Protein AF-A0A960D355-F1 (afdb_monomer_lite)

Radius of gyration: 13.64 Å; chains: 1; bounding box: 33×32×37 Å

Foldseek 3Di:
DFDDALRAGWDWDWDDDPQKIWIWTWDDADPDIDIDTQTDGRPPSVVCRVVSSVCVNPDHDDDDPVNVD

Structure (mmCIF, N/CA/C/O backbone):
data_AF-A0A960D355-F1
#
_entry.id   AF-A0A960D355-F1
#
loop_
_atom_site.group_PDB
_atom_site.id
_atom_site.type_symbol
_atom_site.label_atom_id
_atom_site.label_alt_id
_atom_site.label_comp_id
_atom_site.label_asym_id
_atom_site.label_entity_id
_atom_site.label_seq_id
_atom_site.pdbx_PDB_ins_code
_atom_site.Cartn_x
_atom_site.Cartn_y
_atom_site.Cartn_z
_atom_site.occupancy
_atom_site.B_iso_or_equiv
_atom_site.auth_seq_id
_atom_site.auth_comp_id
_atom_site.auth_asym_id
_atom_site.auth_atom_id
_atom_site.pdbx_PDB_model_num
ATOM 1 N N . ALA A 1 1 ? -5.283 -19.075 -0.309 1.00 63.72 1 ALA A N 1
ATOM 2 C CA . ALA A 1 1 ? -4.538 -18.330 0.729 1.00 63.72 1 ALA A CA 1
ATOM 3 C C . ALA A 1 1 ? -5.145 -16.936 0.845 1.00 63.72 1 ALA A C 1
ATOM 5 O O . ALA A 1 1 ? -5.633 -16.443 -0.164 1.00 63.72 1 ALA A O 1
ATOM 6 N N . ARG A 1 2 ? -5.197 -16.329 2.039 1.00 83.69 2 ARG A N 1
ATOM 7 C CA . ARG A 1 2 ? -5.588 -14.912 2.161 1.00 83.69 2 ARG A CA 1
ATOM 8 C C . ARG A 1 2 ? -4.404 -14.059 1.713 1.00 83.69 2 ARG A C 1
ATOM 10 O O . ARG A 1 2 ? -3.283 -14.384 2.093 1.00 83.69 2 ARG A O 1
ATOM 17 N N . ASP A 1 3 ? -4.658 -13.026 0.922 1.00 95.12 3 ASP A N 1
ATOM 18 C CA . ASP A 1 3 ? -3.621 -12.085 0.504 1.00 95.12 3 ASP A CA 1
ATOM 19 C C . ASP A 1 3 ? -3.100 -11.296 1.721 1.00 95.12 3 ASP A C 1
ATOM 21 O O . ASP A 1 3 ? -3.868 -10.921 2.619 1.00 95.12 3 ASP A O 1
ATOM 25 N N . GLN A 1 4 ? -1.777 -11.158 1.803 1.00 96.12 4 GLN A N 1
ATOM 26 C CA . GLN A 1 4 ? -1.053 -10.614 2.949 1.00 96.12 4 GLN A CA 1
ATOM 27 C C . GLN A 1 4 ? 0.154 -9.809 2.474 1.00 96.12 4 GLN A C 1
ATOM 29 O O . GLN A 1 4 ? 0.948 -10.298 1.674 1.00 96.12 4 GLN A O 1
ATOM 34 N N . ARG A 1 5 ? 0.353 -8.620 3.049 1.00 96.00 5 ARG A N 1
ATOM 35 C CA . ARG A 1 5 ? 1.567 -7.818 2.849 1.00 96.00 5 ARG A CA 1
ATOM 36 C C . ARG A 1 5 ? 1.953 -7.110 4.138 1.00 96.00 5 ARG A C 1
ATOM 38 O O . ARG A 1 5 ? 1.084 -6.626 4.858 1.00 96.00 5 ARG A O 1
ATOM 45 N N . ALA A 1 6 ? 3.246 -7.100 4.464 1.00 96.19 6 ALA A N 1
ATOM 46 C CA . ALA A 1 6 ? 3.777 -6.505 5.694 1.00 96.19 6 ALA A CA 1
ATOM 47 C C . ALA A 1 6 ? 3.037 -6.936 6.989 1.00 96.19 6 ALA A C 1
ATOM 49 O O . ALA A 1 6 ? 2.908 -6.154 7.931 1.00 96.19 6 ALA A O 1
ATOM 50 N N . GLY A 1 7 ? 2.540 -8.181 7.038 1.00 96.12 7 GLY A N 1
ATOM 51 C CA . GLY A 1 7 ? 1.790 -8.735 8.177 1.00 96.12 7 GLY A CA 1
ATOM 52 C C . GLY A 1 7 ? 0.321 -8.299 8.271 1.00 96.12 7 GLY A C 1
ATOM 53 O O . GLY A 1 7 ? -0.311 -8.502 9.307 1.00 96.12 7 GLY A O 1
ATOM 54 N N . ARG A 1 8 ? -0.228 -7.681 7.220 1.00 96.94 8 ARG A N 1
ATOM 55 C CA . ARG A 1 8 ? -1.613 -7.202 7.145 1.00 96.94 8 ARG A CA 1
ATOM 56 C C . ARG A 1 8 ? -2.392 -7.976 6.085 1.00 96.94 8 ARG A C 1
ATOM 58 O O . ARG A 1 8 ? -1.866 -8.234 5.006 1.00 96.94 8 ARG A O 1
ATOM 65 N N . ALA A 1 9 ? -3.666 -8.263 6.362 1.00 97.12 9 ALA A N 1
ATOM 66 C CA . ALA A 1 9 ? -4.602 -8.746 5.349 1.00 97.12 9 ALA A CA 1
ATOM 67 C C . ALA A 1 9 ? -4.951 -7.612 4.380 1.00 97.12 9 ALA A C 1
ATOM 69 O O . ALA A 1 9 ? -5.352 -6.531 4.819 1.00 97.12 9 ALA A O 1
ATOM 70 N N . VAL A 1 10 ? -4.801 -7.868 3.084 1.00 97.62 10 VAL A N 1
ATOM 71 C CA . VAL A 1 10 ? -4.935 -6.848 2.038 1.00 97.62 10 VAL A CA 1
ATOM 72 C C . VAL A 1 10 ? -5.669 -7.397 0.817 1.00 97.62 10 VAL A C 1
ATOM 74 O O . VAL A 1 10 ? -5.915 -8.597 0.711 1.00 97.62 10 VAL A O 1
ATOM 77 N N . VAL A 1 11 ? -6.024 -6.500 -0.098 1.00 97.69 11 VAL A N 1
ATOM 78 C CA . VAL A 1 11 ? -6.329 -6.812 -1.494 1.00 97.69 11 VAL A CA 1
ATOM 79 C C . V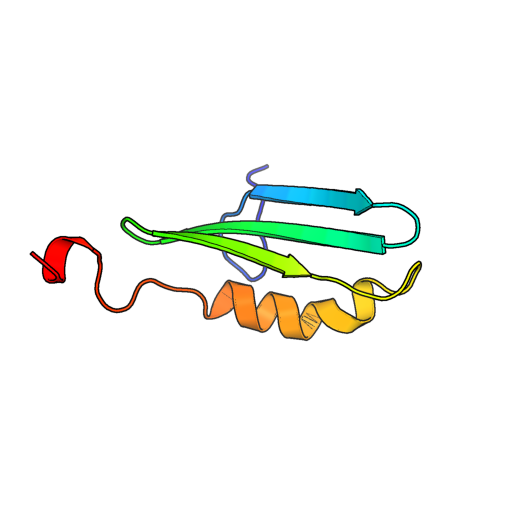AL A 1 11 ? -5.278 -6.128 -2.352 1.00 97.69 11 VAL A C 1
ATOM 81 O O . VAL A 1 11 ? -5.218 -4.896 -2.392 1.00 97.69 11 VAL A O 1
ATOM 84 N N . SER A 1 12 ? -4.466 -6.923 -3.036 1.00 95.94 12 SER A N 1
ATOM 85 C CA . SER A 1 12 ? -3.436 -6.430 -3.940 1.00 95.94 12 SER A CA 1
ATOM 86 C C . SER A 1 12 ? -3.910 -6.494 -5.386 1.00 95.94 12 SER A C 1
ATOM 88 O O . SER A 1 12 ? -4.506 -7.480 -5.822 1.00 95.94 12 SER A O 1
ATOM 90 N N . TYR A 1 13 ? -3.632 -5.448 -6.155 1.00 94.75 13 TYR A N 1
ATOM 91 C CA . TYR A 1 13 ? -3.830 -5.469 -7.600 1.00 94.75 13 TYR A CA 1
ATOM 92 C C . TYR A 1 13 ? -2.759 -4.643 -8.294 1.00 94.75 13 TYR A C 1
ATOM 94 O O . TYR A 1 13 ? -2.159 -3.747 -7.710 1.00 94.75 13 TYR A O 1
ATOM 102 N N . ARG A 1 14 ? -2.515 -4.951 -9.563 1.00 91.62 14 ARG A N 1
ATOM 103 C CA . ARG A 1 14 ? -1.597 -4.188 -10.397 1.00 91.62 14 ARG A CA 1
ATOM 104 C C . ARG A 1 14 ? -2.381 -3.290 -11.336 1.00 91.62 14 ARG A C 1
ATOM 106 O O . ARG A 1 14 ? -3.256 -3.763 -12.059 1.00 91.62 14 ARG A O 1
ATOM 113 N N . GLU A 1 15 ? -2.021 -2.018 -11.363 1.00 92.19 15 GLU A N 1
ATOM 114 C CA . GLU A 1 15 ? -2.475 -1.068 -12.368 1.00 92.19 15 GLU A CA 1
ATOM 115 C C . GLU A 1 15 ? -1.358 -0.807 -13.380 1.00 92.19 15 GLU A C 1
ATOM 117 O O . GLU A 1 15 ? -0.217 -0.539 -13.010 1.00 92.19 15 GLU A O 1
ATOM 122 N N . VAL A 1 16 ? -1.700 -0.868 -14.668 1.00 88.00 16 VAL A N 1
ATOM 123 C CA . VAL A 1 16 ? -0.789 -0.558 -15.774 1.00 88.00 16 VAL A CA 1
ATOM 124 C C . VAL A 1 16 ? -1.389 0.586 -16.584 1.00 88.00 16 VAL A C 1
ATOM 126 O O . VAL A 1 16 ? -2.478 0.452 -17.146 1.00 88.00 16 VAL A O 1
ATOM 129 N N . ARG A 1 17 ? -0.684 1.720 -16.652 1.00 84.12 17 ARG A N 1
ATOM 130 C CA . ARG A 1 17 ? -1.058 2.885 -17.470 1.00 84.12 17 ARG A CA 1
ATOM 131 C C . ARG A 1 17 ? 0.116 3.322 -18.335 1.00 84.12 17 ARG A C 1
ATOM 133 O O . ARG A 1 17 ? 1.019 4.024 -17.878 1.00 84.12 17 ARG A O 1
ATOM 140 N N . GLY A 1 18 ? 0.090 2.935 -19.608 1.00 86.06 18 GLY A N 1
ATOM 141 C CA . GLY A 1 18 ? 1.216 3.164 -20.513 1.00 86.06 18 GLY A CA 1
ATOM 142 C C . GLY A 1 18 ? 2.478 2.491 -19.968 1.00 86.06 18 GLY A C 1
ATOM 143 O O . GLY A 1 18 ? 2.446 1.313 -19.636 1.00 86.06 18 GLY A O 1
ATOM 144 N N . ALA A 1 19 ? 3.564 3.252 -19.827 1.00 80.56 19 ALA A N 1
ATOM 145 C CA . ALA A 1 19 ? 4.824 2.765 -19.259 1.00 80.56 19 ALA A CA 1
ATOM 146 C C . ALA A 1 19 ? 4.875 2.781 -17.715 1.00 80.56 19 ALA A C 1
ATOM 148 O O . ALA A 1 19 ? 5.942 2.581 -17.143 1.00 80.56 19 ALA A O 1
ATOM 149 N N . ARG A 1 20 ? 3.767 3.075 -17.020 1.00 82.81 20 ARG A N 1
ATOM 150 C CA . ARG A 1 20 ? 3.717 3.105 -15.550 1.00 82.81 20 ARG A CA 1
ATOM 151 C C . ARG A 1 20 ? 3.052 1.846 -15.021 1.00 82.81 20 ARG A C 1
ATOM 153 O O . ARG A 1 20 ? 1.951 1.502 -15.452 1.00 82.81 20 ARG A O 1
ATOM 160 N N . GLU A 1 21 ? 3.704 1.224 -14.051 1.00 87.62 21 GLU A N 1
ATOM 161 C CA . GLU A 1 21 ? 3.174 0.113 -13.270 1.00 87.62 21 GLU A CA 1
ATOM 162 C C . GLU A 1 21 ? 3.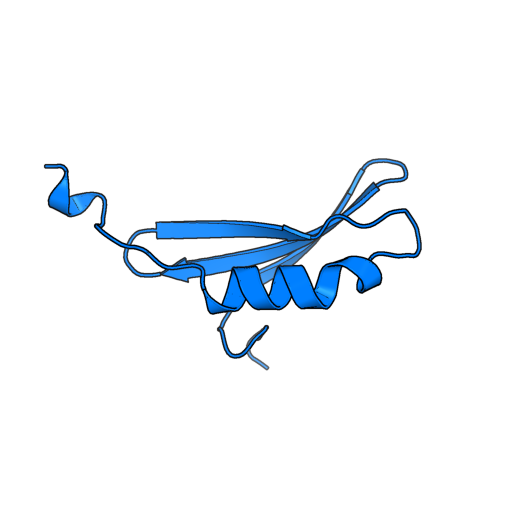025 0.566 -11.816 1.00 87.62 21 GLU A C 1
ATOM 164 O O . GLU A 1 21 ? 3.948 1.147 -11.241 1.00 87.62 21 GLU A O 1
ATOM 169 N N . ILE A 1 22 ? 1.844 0.341 -11.241 1.00 91.88 22 ILE A N 1
ATOM 170 C CA . ILE A 1 22 ? 1.542 0.643 -9.842 1.00 91.88 22 ILE A CA 1
ATOM 171 C C . ILE A 1 22 ? 1.060 -0.642 -9.175 1.00 91.88 22 ILE A C 1
ATOM 173 O O . ILE A 1 22 ? 0.047 -1.222 -9.572 1.00 91.88 22 ILE A O 1
ATOM 177 N N . GLY A 1 23 ? 1.776 -1.078 -8.141 1.00 93.69 23 GLY A N 1
ATOM 178 C CA . GLY A 1 23 ? 1.311 -2.117 -7.231 1.00 93.69 23 GLY A CA 1
ATOM 179 C C . GLY A 1 23 ? 0.398 -1.502 -6.179 1.00 93.69 23 GLY A C 1
ATOM 180 O O . GLY A 1 23 ? 0.864 -0.794 -5.291 1.00 93.69 23 GLY A O 1
ATOM 181 N N . TRP A 1 24 ? -0.901 -1.748 -6.266 1.00 96.81 24 TRP A N 1
ATOM 182 C CA . TRP A 1 24 ? -1.858 -1.291 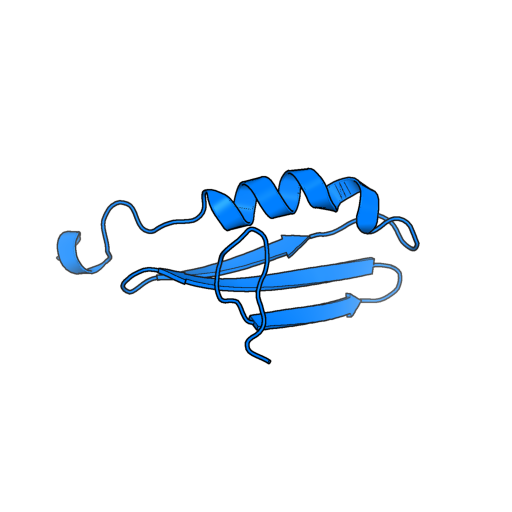-5.270 1.00 96.81 24 TRP A CA 1
ATOM 183 C C . TRP A 1 24 ? -2.014 -2.294 -4.145 1.00 96.81 24 TRP A C 1
ATOM 185 O O . TRP A 1 24 ? -2.128 -3.496 -4.378 1.00 96.81 24 TRP A O 1
ATOM 195 N N . VAL A 1 25 ? -2.096 -1.767 -2.929 1.00 97.88 25 VAL A N 1
ATOM 196 C CA . VAL A 1 25 ? -2.412 -2.507 -1.711 1.00 97.88 25 VAL A CA 1
ATOM 197 C C . VAL A 1 25 ? -3.586 -1.814 -1.040 1.00 97.88 25 VAL A C 1
ATOM 199 O O . VAL A 1 25 ? -3.489 -0.648 -0.657 1.00 97.88 25 VAL A O 1
ATOM 202 N N . VAL A 1 26 ? -4.705 -2.518 -0.906 1.00 98.12 26 VAL A N 1
ATOM 203 C CA . VAL A 1 26 ? -5.902 -2.002 -0.238 1.00 98.12 26 VAL A CA 1
ATOM 204 C C . VAL A 1 26 ? -6.102 -2.734 1.076 1.00 98.12 26 VAL A C 1
ATOM 206 O O . VAL A 1 26 ? -6.170 -3.960 1.110 1.00 98.12 26 VAL A O 1
ATOM 209 N N . LEU A 1 27 ? -6.231 -1.975 2.158 1.00 97.31 27 LEU A N 1
ATOM 210 C CA . LEU A 1 27 ? -6.527 -2.483 3.490 1.00 97.31 27 LEU A CA 1
ATOM 211 C C . LEU A 1 27 ? -7.713 -1.738 4.095 1.00 97.31 27 LEU A C 1
ATOM 213 O O . LEU A 1 27 ? -8.007 -0.594 3.745 1.00 97.31 27 LEU A O 1
ATOM 217 N N . VAL A 1 28 ? -8.398 -2.408 5.013 1.00 95.88 28 VAL A N 1
ATOM 218 C CA . VAL A 1 28 ? -9.463 -1.812 5.819 1.00 95.88 28 VAL A CA 1
ATOM 219 C C . VAL A 1 28 ? -8.984 -1.762 7.260 1.00 95.88 28 VAL A C 1
ATOM 221 O O . VAL A 1 28 ? -8.500 -2.767 7.784 1.00 95.88 28 VAL A O 1
ATOM 224 N N . ASP A 1 29 ? -9.116 -0.597 7.879 1.00 94.62 29 ASP A N 1
ATOM 225 C CA . ASP A 1 29 ? -8.860 -0.386 9.299 1.00 94.62 29 ASP A CA 1
ATOM 226 C C . ASP A 1 29 ? -10.024 0.423 9.874 1.00 94.62 29 ASP A C 1
ATOM 228 O O . ASP A 1 29 ? -10.291 1.528 9.409 1.00 94.62 29 ASP A O 1
ATOM 232 N N . GLY A 1 30 ? -10.776 -0.165 10.807 1.00 91.88 30 GLY A N 1
ATOM 233 C CA . GLY A 1 30 ? -12.009 0.438 11.319 1.00 91.88 30 GLY A CA 1
ATOM 234 C C . GLY A 1 30 ? -13.044 0.709 10.219 1.00 91.88 30 GLY A C 1
ATOM 235 O O . GLY A 1 30 ? -13.455 -0.197 9.489 1.00 91.88 30 GLY A O 1
ATOM 236 N N . ALA A 1 31 ? -13.476 1.966 10.118 1.00 91.81 31 ALA A N 1
ATOM 237 C CA . ALA A 1 31 ? -14.390 2.444 9.081 1.00 91.81 31 ALA A CA 1
ATOM 238 C C . ALA A 1 31 ? -13.652 2.909 7.811 1.00 91.81 31 ALA A C 1
ATOM 240 O O . ALA A 1 31 ? -14.284 3.219 6.796 1.00 91.81 31 ALA A O 1
ATOM 241 N N . THR A 1 32 ? -12.321 2.963 7.854 1.00 93.56 32 THR A N 1
ATOM 242 C CA . THR A 1 32 ? -11.491 3.550 6.807 1.00 93.56 32 THR A CA 1
ATOM 243 C C . THR A 1 32 ? -11.001 2.488 5.825 1.00 93.56 32 THR A C 1
ATOM 245 O O . THR A 1 32 ? -10.415 1.472 6.199 1.00 93.56 32 THR A O 1
ATOM 248 N N . ARG A 1 33 ? -11.207 2.740 4.527 1.00 96.38 33 ARG A N 1
ATOM 249 C CA . ARG A 1 33 ? -10.570 1.987 3.437 1.00 96.38 33 ARG A CA 1
ATOM 250 C C . ARG A 1 33 ? -9.362 2.773 2.951 1.00 96.38 33 ARG A C 1
ATOM 252 O O . ARG A 1 33 ? -9.513 3.919 2.539 1.00 96.38 33 ARG A O 1
ATOM 259 N N . ILE A 1 34 ? -8.187 2.160 2.991 1.00 97.50 34 ILE A N 1
ATOM 260 C CA . ILE A 1 34 ? -6.918 2.804 2.654 1.00 97.50 34 ILE A CA 1
ATOM 261 C C . ILE A 1 34 ? -6.356 2.100 1.421 1.00 97.50 34 ILE A C 1
ATOM 263 O O . ILE A 1 34 ? -6.178 0.884 1.437 1.00 97.50 34 ILE A O 1
ATOM 267 N N . ALA A 1 35 ? -6.089 2.853 0.356 1.00 98.06 35 ALA A N 1
ATOM 268 C CA . ALA A 1 35 ? -5.414 2.361 -0.841 1.00 98.06 35 ALA A CA 1
ATOM 269 C C . ALA A 1 35 ? -4.010 2.974 -0.920 1.00 98.06 35 ALA A C 1
ATOM 271 O O . ALA A 1 35 ? -3.868 4.195 -0.895 1.00 98.06 35 ALA A O 1
ATOM 272 N N . ILE A 1 36 ? -2.984 2.129 -1.011 1.00 97.75 36 ILE A N 1
ATOM 273 C CA . ILE A 1 36 ? -1.572 2.521 -1.103 1.00 97.75 36 ILE A CA 1
ATOM 274 C C . ILE A 1 36 ? -1.058 2.121 -2.485 1.00 97.75 36 ILE A C 1
ATOM 276 O O . ILE A 1 36 ? -1.126 0.947 -2.844 1.00 97.75 36 ILE A O 1
ATOM 280 N N . GLY A 1 37 ? -0.569 3.094 -3.256 1.00 96.12 37 GLY A N 1
ATOM 281 C CA . GLY A 1 37 ? -0.026 2.884 -4.598 1.00 96.12 37 GLY A CA 1
ATOM 282 C C . GLY A 1 37 ? 1.499 2.867 -4.594 1.00 96.12 37 GLY A C 1
ATOM 283 O O . GLY A 1 37 ? 2.132 3.903 -4.398 1.00 96.12 37 GLY A O 1
ATOM 284 N N . CYS A 1 38 ? 2.082 1.700 -4.843 1.00 93.62 38 CYS A N 1
ATOM 285 C CA . CYS A 1 38 ? 3.521 1.488 -4.963 1.00 93.62 38 CYS A CA 1
ATOM 286 C C . CYS A 1 38 ? 3.950 1.679 -6.414 1.00 93.62 38 CYS A C 1
ATOM 288 O O . CYS A 1 38 ? 3.813 0.769 -7.230 1.00 93.62 38 CYS A O 1
ATOM 290 N N . GLN A 1 39 ? 4.422 2.880 -6.747 1.00 90.25 39 GLN A N 1
ATOM 291 C CA . GLN A 1 39 ? 4.842 3.229 -8.102 1.00 90.25 39 GLN A CA 1
ATOM 292 C C . GLN A 1 39 ? 6.371 3.284 -8.193 1.00 90.25 39 GLN A C 1
ATOM 294 O O . GLN A 1 39 ? 6.990 4.205 -7.661 1.00 90.25 39 GLN A O 1
ATOM 299 N N . GLY A 1 40 ? 6.959 2.333 -8.916 1.00 81.12 40 GLY A N 1
ATOM 300 C CA . GLY A 1 40 ? 8.353 2.391 -9.362 1.00 81.12 40 GLY A CA 1
ATOM 301 C C . GLY A 1 40 ? 8.472 2.875 -10.809 1.00 81.12 40 GLY A C 1
ATOM 302 O O . GLY A 1 40 ? 7.471 3.139 -11.484 1.00 81.12 40 GLY A O 1
ATOM 303 N N . ALA A 1 41 ? 9.704 2.985 -11.309 1.00 77.12 41 ALA A N 1
ATOM 304 C CA . ALA A 1 41 ? 9.920 3.095 -12.750 1.00 77.12 41 ALA A CA 1
ATOM 305 C C . ALA A 1 41 ? 9.617 1.747 -13.433 1.00 77.12 41 ALA A C 1
ATOM 307 O O . ALA A 1 41 ? 9.588 0.697 -12.787 1.00 77.12 41 ALA A O 1
ATOM 308 N N . ALA A 1 42 ? 9.382 1.772 -14.747 1.00 74.12 42 ALA A N 1
ATOM 309 C CA . ALA A 1 42 ? 9.146 0.556 -15.522 1.00 74.12 42 ALA A CA 1
ATOM 310 C C . ALA A 1 42 ? 10.304 -0.440 -15.333 1.00 74.12 42 ALA A C 1
ATOM 312 O O . ALA A 1 42 ? 11.457 -0.100 -15.592 1.00 74.12 42 ALA A O 1
ATOM 313 N N . GLY A 1 43 ? 9.998 -1.659 -14.879 1.00 77.12 43 GLY A N 1
ATOM 314 C CA . GLY A 1 43 ? 11.001 -2.700 -14.622 1.00 77.12 43 GLY A CA 1
ATOM 315 C C . GLY A 1 43 ? 11.797 -2.534 -13.322 1.00 77.12 43 GLY A C 1
ATOM 316 O O . GLY A 1 43 ? 12.721 -3.306 -13.089 1.00 77.12 43 GLY A O 1
ATOM 317 N N . SER A 1 44 ? 11.453 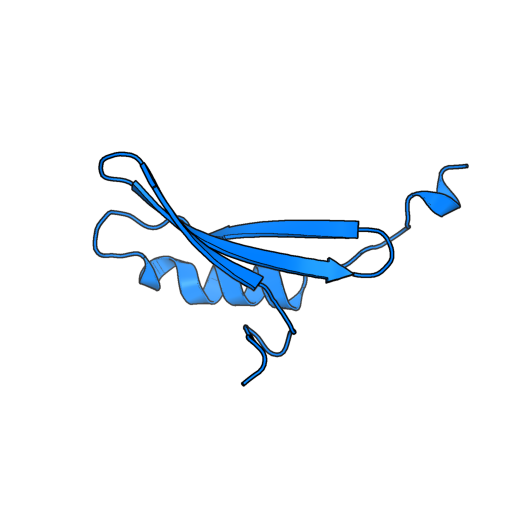-1.560 -12.474 1.00 79.25 44 SER A N 1
ATOM 318 C CA . SER A 1 44 ? 12.075 -1.356 -11.162 1.00 79.25 44 SER A CA 1
ATOM 319 C C . SER A 1 44 ? 11.031 -1.062 -10.074 1.00 79.25 44 SER A C 1
ATOM 321 O O . SER A 1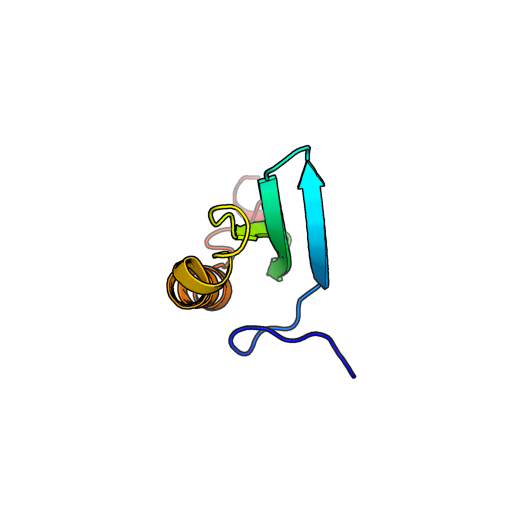 44 ? 11.232 -0.179 -9.240 1.00 79.25 44 SER A O 1
ATOM 323 N N . SER A 1 45 ? 9.889 -1.756 -10.097 1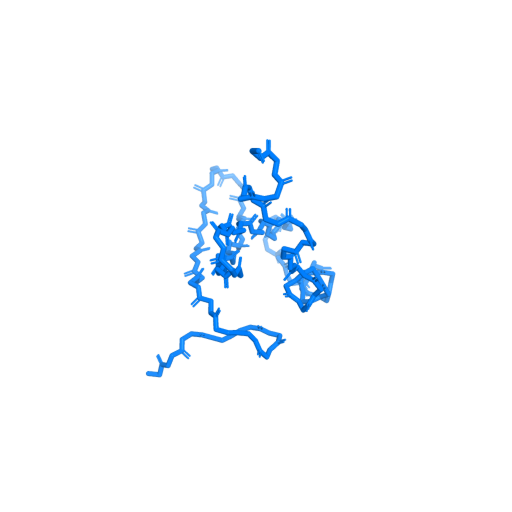.00 75.62 45 SER A N 1
ATOM 324 C CA . SER A 1 45 ? 8.854 -1.662 -9.052 1.00 75.62 45 SER A CA 1
ATOM 325 C C . SER A 1 45 ? 9.408 -1.947 -7.659 1.00 75.62 45 SER A C 1
ATOM 327 O O . SER A 1 45 ? 9.008 -1.315 -6.688 1.00 75.62 45 SER A O 1
ATOM 329 N N . ASP A 1 46 ? 10.382 -2.845 -7.584 1.00 86.00 46 ASP A N 1
ATOM 330 C CA . ASP A 1 46 ? 10.869 -3.401 -6.326 1.00 86.00 46 ASP A CA 1
ATOM 331 C C . ASP A 1 46 ? 11.685 -2.373 -5.521 1.00 86.00 46 ASP A C 1
ATOM 333 O O . ASP A 1 46 ? 11.873 -2.511 -4.315 1.00 86.00 46 ASP A O 1
ATOM 337 N N . THR A 1 47 ? 12.126 -1.276 -6.154 1.00 89.56 47 THR A N 1
ATOM 338 C CA . THR A 1 47 ? 12.879 -0.210 -5.472 1.00 89.56 47 THR A CA 1
ATOM 339 C C . THR A 1 47 ? 12.046 0.558 -4.449 1.00 89.56 47 THR A C 1
ATOM 341 O O . THR A 1 47 ? 12.616 1.257 -3.612 1.00 89.56 47 THR A O 1
ATOM 344 N N . VAL A 1 48 ? 10.713 0.445 -4.497 1.00 91.31 48 VAL A N 1
ATOM 345 C CA . VAL A 1 48 ? 9.807 1.082 -3.531 1.00 91.31 48 VAL A CA 1
ATOM 346 C C . VAL A 1 48 ? 9.206 0.098 -2.527 1.00 91.31 48 VAL A C 1
ATOM 348 O O . VAL A 1 48 ? 8.410 0.516 -1.686 1.00 91.31 48 VAL A O 1
ATOM 351 N N . ASP A 1 49 ? 9.581 -1.184 -2.566 1.00 92.06 49 ASP A N 1
ATOM 352 C CA . ASP A 1 49 ? 8.917 -2.213 -1.761 1.00 92.06 49 ASP A CA 1
ATOM 353 C C . ASP A 1 49 ? 9.075 -2.008 -0.258 1.00 92.06 49 ASP A C 1
ATOM 355 O O . ASP A 1 49 ? 8.087 -2.110 0.466 1.00 92.06 49 ASP A O 1
ATOM 359 N N . GLU A 1 50 ? 10.269 -1.649 0.218 1.00 95.62 50 GLU A N 1
ATOM 360 C CA . GLU A 1 50 ? 10.496 -1.398 1.646 1.00 95.62 50 GLU A CA 1
ATOM 361 C C . GLU A 1 50 ? 9.666 -0.208 2.149 1.00 95.62 50 GLU A C 1
ATOM 363 O O . GLU A 1 50 ? 8.990 -0.294 3.180 1.00 95.62 50 GLU A O 1
ATOM 368 N N . ALA A 1 51 ? 9.664 0.893 1.392 1.00 95.69 51 ALA A N 1
ATOM 369 C CA . ALA A 1 51 ? 8.870 2.075 1.716 1.00 95.69 51 ALA A CA 1
ATOM 370 C C . ALA A 1 51 ? 7.370 1.746 1.725 1.00 95.69 51 ALA A C 1
ATOM 372 O O . ALA A 1 51 ? 6.634 2.166 2.622 1.00 95.69 51 ALA A O 1
ATOM 373 N N . CYS A 1 52 ? 6.923 0.941 0.763 1.00 96.38 52 CYS A N 1
ATOM 374 C CA . CYS A 1 52 ? 5.549 0.477 0.695 1.00 96.38 52 CYS A CA 1
ATOM 375 C C . CYS A 1 52 ? 5.166 -0.441 1.850 1.00 96.38 52 CYS A C 1
ATOM 377 O O . CYS A 1 52 ? 4.102 -0.263 2.441 1.00 96.38 52 CYS A O 1
ATOM 379 N N . ASP A 1 53 ? 6.028 -1.375 2.233 1.00 97.50 53 ASP A N 1
ATOM 380 C CA . ASP A 1 53 ? 5.799 -2.231 3.391 1.00 97.50 53 ASP A CA 1
ATOM 381 C C . ASP A 1 53 ? 5.736 -1.410 4.686 1.00 97.50 53 ASP A C 1
ATOM 383 O O . ASP A 1 53 ? 4.909 -1.685 5.558 1.00 97.50 53 ASP A O 1
ATOM 387 N N . GLY A 1 54 ? 6.560 -0.365 4.807 1.00 98.38 54 GLY A N 1
ATOM 388 C CA . GLY A 1 54 ? 6.466 0.627 5.879 1.00 98.38 54 GLY A CA 1
ATOM 389 C C . GLY A 1 54 ? 5.110 1.338 5.910 1.00 98.38 54 GLY A C 1
ATOM 390 O O . GLY A 1 54 ? 4.478 1.421 6.970 1.00 98.38 54 GLY A O 1
ATOM 391 N N . ALA A 1 55 ? 4.622 1.790 4.753 1.00 98.19 55 ALA A N 1
ATOM 392 C CA . ALA A 1 55 ? 3.315 2.433 4.628 1.00 98.19 55 ALA A CA 1
ATOM 393 C C . ALA A 1 55 ? 2.170 1.472 4.989 1.00 98.19 55 ALA A C 1
ATOM 395 O O . ALA A 1 55 ? 1.304 1.824 5.784 1.00 98.19 55 ALA A O 1
ATOM 396 N N . VAL A 1 56 ? 2.190 0.233 4.491 1.00 98.06 56 VAL A N 1
ATOM 397 C CA . VAL A 1 56 ? 1.166 -0.786 4.786 1.00 98.06 56 VAL A CA 1
ATOM 398 C C . VAL A 1 56 ? 1.146 -1.149 6.272 1.00 98.06 56 VAL A C 1
ATOM 400 O O . VAL A 1 56 ? 0.076 -1.273 6.873 1.00 98.06 56 VAL A O 1
ATOM 403 N N . ARG A 1 57 ? 2.323 -1.302 6.890 1.00 98.12 57 ARG A N 1
ATOM 404 C CA . ARG A 1 57 ? 2.442 -1.649 8.312 1.00 98.12 57 ARG A CA 1
ATOM 405 C C . ARG A 1 57 ? 1.911 -0.545 9.223 1.00 98.12 57 ARG A C 1
ATOM 407 O O . ARG A 1 57 ? 1.304 -0.849 10.246 1.00 98.12 57 ARG A O 1
ATOM 414 N N . SER A 1 58 ? 2.152 0.713 8.862 1.00 97.69 58 SER A N 1
ATOM 415 C CA . SER A 1 58 ? 1.801 1.878 9.683 1.00 97.69 58 SER A CA 1
ATOM 416 C C . SER A 1 58 ? 0.410 2.448 9.401 1.00 97.69 58 SER A C 1
ATOM 418 O O . SER A 1 58 ? -0.154 3.096 10.281 1.00 97.69 58 SER A O 1
ATOM 420 N N . ALA A 1 59 ? -0.159 2.205 8.218 1.00 97.75 59 ALA A N 1
ATOM 421 C CA . ALA A 1 59 ? -1.465 2.720 7.830 1.00 97.75 59 ALA A CA 1
ATOM 422 C C . ALA A 1 59 ? -2.577 2.212 8.758 1.00 97.75 59 ALA A C 1
ATOM 424 O O . ALA A 1 59 ? -2.855 1.007 8.851 1.00 97.75 59 ALA A O 1
ATOM 425 N N . ARG A 1 60 ? -3.221 3.170 9.426 1.00 96.25 60 ARG A N 1
ATOM 426 C CA . ARG A 1 60 ? -4.316 2.954 10.369 1.00 96.25 60 ARG A CA 1
ATOM 427 C C . ARG A 1 60 ? -5.214 4.175 10.459 1.00 96.25 60 ARG A C 1
ATOM 429 O O . ARG A 1 60 ? -4.787 5.305 10.220 1.00 96.25 60 ARG A O 1
ATOM 436 N N . GLU A 1 61 ? -6.440 3.937 10.876 1.00 94.69 61 GLU A N 1
ATOM 437 C CA . GLU A 1 61 ? -7.341 4.956 11.374 1.00 94.69 61 GLU A CA 1
ATOM 438 C C . GLU A 1 61 ? -6.795 5.515 12.707 1.00 94.69 61 GLU A C 1
ATOM 440 O O . GLU A 1 61 ? -6.283 4.783 13.562 1.00 94.69 61 GLU A O 1
ATOM 445 N N . ILE A 1 62 ? -6.848 6.839 12.880 1.00 91.31 62 ILE A N 1
ATOM 446 C CA . ILE A 1 62 ? -6.465 7.507 14.139 1.00 91.31 62 ILE A CA 1
ATOM 447 C C . ILE A 1 62 ? -7.717 7.875 14.926 1.00 91.31 62 ILE A C 1
ATOM 449 O O . ILE A 1 62 ? -7.873 7.477 16.076 1.00 91.31 62 ILE A O 1
ATOM 453 N N . THR A 1 63 ? -8.622 8.585 14.261 1.00 80.94 63 THR A N 1
ATOM 454 C CA . THR A 1 63 ? -9.914 9.004 14.787 1.00 80.94 63 THR A CA 1
ATOM 455 C C . THR A 1 63 ? -10.909 8.813 13.654 1.00 80.94 63 THR A C 1
ATOM 457 O O . THR A 1 63 ? -10.832 9.512 12.643 1.00 80.94 63 THR A O 1
ATOM 460 N N . GLY A 1 64 ? -11.776 7.811 13.774 1.00 68.31 64 GLY A N 1
ATOM 461 C CA . GLY A 1 64 ? -12.738 7.477 12.730 1.00 68.31 64 GLY A CA 1
ATOM 462 C C . GLY A 1 64 ? -13.679 8.611 12.371 1.00 68.31 64 GLY A C 1
ATOM 463 O O . GLY A 1 64 ? -13.866 9.563 13.127 1.00 68.31 64 GLY A O 1
ATOM 464 N N . THR A 1 65 ? -14.367 8.468 11.242 1.00 64.06 65 THR A N 1
ATOM 465 C CA . THR A 1 65 ? -15.416 9.411 10.812 1.00 64.06 65 THR A CA 1
ATOM 466 C C . THR A 1 65 ? -16.590 9.504 11.797 1.00 64.06 65 THR A C 1
ATOM 468 O O . THR A 1 65 ? -17.352 10.464 11.741 1.00 64.06 65 THR A O 1
ATOM 471 N N . ALA A 1 66 ? -16.732 8.553 12.730 1.00 61.59 66 ALA A N 1
ATOM 472 C CA . ALA A 1 66 ? -17.724 8.601 13.807 1.00 61.59 66 ALA A CA 1
ATOM 473 C C . ALA A 1 66 ? -17.398 9.632 14.902 1.00 61.59 66 ALA A C 1
ATOM 475 O O . ALA A 1 66 ? -18.313 10.156 15.521 1.00 61.59 66 ALA A O 1
ATOM 476 N N . ALA A 1 67 ? -16.121 9.954 15.120 1.00 55.62 67 ALA A N 1
ATOM 477 C CA . ALA A 1 67 ? -15.699 10.945 16.113 1.00 55.62 67 ALA A CA 1
ATOM 478 C C . ALA A 1 67 ? -15.731 12.391 15.578 1.00 55.62 67 ALA A C 1
ATOM 480 O O . ALA A 1 67 ? -15.456 13.328 16.319 1.00 55.62 67 ALA A O 1
ATOM 481 N N . GLN A 1 68 ? -16.063 12.571 14.294 1.00 54.88 68 GLN A N 1
ATOM 482 C CA . GLN A 1 68 ? -16.282 13.876 13.658 1.00 54.88 68 GLN A CA 1
ATOM 483 C C . GLN A 1 68 ? -17.771 14.275 13.609 1.00 54.88 68 GLN A C 1
ATOM 485 O O . GLN A 1 68 ? -18.099 15.273 12.968 1.00 54.88 68 GLN A O 1
ATOM 490 N N . ARG A 1 69 ? -18.670 13.491 14.227 1.00 54.50 69 ARG A N 1
ATOM 491 C CA . ARG A 1 69 ? -20.102 13.808 14.349 1.00 54.50 69 ARG A CA 1
ATOM 492 C C . ARG A 1 69 ? -20.442 14.344 15.727 1.00 54.50 69 ARG A C 1
ATOM 494 O O . ARG A 1 69 ? -19.937 13.760 16.709 1.00 54.50 69 ARG A O 1
#

Secondary structure (DSSP, 8-state):
---EETTEE-EEEEEEETTEEEEEEEEEETTEEEEEEEE-BTTBGGGGHHHHHHHHHH---SS-GGGG-

pLDDT: mean 88.87, std 11.56, range [54.5, 98.38]

Sequence (69 aa):
ARDQRAGRAVVSYREVRGAREIGWVVLVDGATRIAIGCQGAAGSSDTVDEACDGAVRSAREITGTAAQR